Protein AF-A0A7H4N1Q5-F1 (afdb_monomer)

Secondary structure (DSSP, 8-state):
-HHHHHHHHHHHHHHHHHHHHHHHHHHHHHHHHHHHHHSS-HHHHHHHHHHHHHHHTT--HHHHHHHHHHHHHHHHT-HHHHHHHHHHHT-

Sequence (91 aa):
MLGEYILAGFKVAMIILAMLIGFIALISAINALFATIFGLSFQQILGYVFYPLAWLIGIPLSDALNAGSIMATKLVANEFVAMIELAKNSR

Foldseek 3Di:
DVVVVVVVVVVVVVVVVVLLVVLVVVQVVQQVVCCVVPVGGPLQVQLVVQLVVLVVVPHPNVCSSVVSSLVSSCVVRHDVNSVVSVVVVVD

Solvent-accessible surface area (backbone atoms only — not comparable to full-atom values): 4828 Å² total; per-residue (Å²): 114,73,69,57,52,52,53,52,51,51,53,51,52,52,50,52,53,56,48,48,55,52,51,53,53,50,52,50,52,49,22,52,54,30,31,73,75,71,72,41,36,47,54,56,57,39,4,63,70,30,20,66,57,28,40,75,76,68,42,55,79,91,48,9,45,60,49,6,22,38,53,40,39,30,73,78,72,32,64,70,60,23,52,54,51,51,61,58,76,75,109

pLDDT: mean 88.62, std 6.4, range [46.47, 95.94]

Nearest PDB structures (foldseek):
  5l27-assembly1_A  TM=9.567E-01  e=4.854E-04  Neisseria wadsworthii 9715
  5l26-assembly1_C  TM=9.368E-01  e=6.222E-04  Neisseria wadsworthii 9715
  5l26-assembly1_A  TM=9.504E-01  e=7.975E-04  Neisseria wadsworthii 9715
  5u9w-assembly1_B  TM=9.639E-01  e=1.578E-03  Neisseria wadsworthii 9715

InterPro domains:
  IPR008276 Concentrative nucleoside transporter [PTHR10590] (4-89)
  IPR011657 Concentrative nucleoside transporter C-terminal domain [PF07662] (2-89)

Radius of gyration: 16.3 Å; Cα contacts (8 Å, |Δi|>4): 75; chains: 1; bounding box: 48×24×44 Å

Structure (mmCIF, N/CA/C/O backbone):
data_AF-A0A7H4N1Q5-F1
#
_entry.id   AF-A0A7H4N1Q5-F1
#
loop_
_atom_site.group_PDB
_atom_site.id
_atom_site.type_symbol
_atom_site.label_atom_id
_atom_site.label_alt_id
_atom_site.label_comp_id
_atom_site.label_asym_id
_atom_site.label_entity_id
_atom_site.label_seq_id
_atom_site.pdbx_PDB_ins_code
_atom_site.Cartn_x
_atom_site.Cartn_y
_atom_site.Cartn_z
_atom_site.occupancy
_atom_site.B_iso_or_equiv
_atom_site.auth_seq_id
_atom_site.auth_comp_id
_atom_site.auth_asym_id
_atom_site.auth_atom_id
_atom_site.pdbx_PDB_model_num
ATOM 1 N N . MET A 1 1 ? 27.449 -7.554 -25.251 1.00 78.06 1 MET A N 1
ATOM 2 C CA . MET A 1 1 ? 27.704 -7.228 -23.831 1.00 78.06 1 MET A CA 1
ATOM 3 C C . MET A 1 1 ? 26.761 -6.137 -23.318 1.00 78.06 1 MET A C 1
ATOM 5 O O . MET A 1 1 ? 25.746 -6.512 -22.765 1.00 78.06 1 MET A O 1
ATOM 9 N N . LEU A 1 2 ? 26.966 -4.825 -23.533 1.00 89.94 2 LEU A N 1
ATOM 10 C CA . LEU A 1 2 ? 26.072 -3.796 -22.940 1.00 89.94 2 LEU A CA 1
ATOM 11 C C . LEU A 1 2 ? 24.622 -3.820 -23.481 1.00 89.94 2 LEU A C 1
ATOM 13 O O . LEU A 1 2 ? 23.670 -3.729 -22.711 1.00 89.94 2 LEU A O 1
ATOM 17 N N . GLY A 1 3 ? 24.445 -3.988 -24.797 1.00 91.31 3 GLY A N 1
ATOM 18 C CA . GLY A 1 3 ? 23.117 -4.003 -25.431 1.00 91.31 3 GLY A CA 1
ATOM 19 C C . GLY A 1 3 ? 22.218 -5.165 -24.986 1.00 91.31 3 GLY A C 1
ATOM 20 O O . GLY A 1 3 ? 21.007 -4.998 -24.867 1.00 91.31 3 GLY A O 1
ATOM 21 N N . GLU A 1 4 ? 22.800 -6.321 -24.662 1.00 92.88 4 GLU A N 1
ATOM 22 C CA . GLU A 1 4 ? 22.056 -7.485 -24.159 1.00 92.88 4 GLU A CA 1
ATOM 23 C C . GLU A 1 4 ? 21.516 -7.235 -22.747 1.00 92.88 4 GLU A C 1
ATOM 25 O O . GLU A 1 4 ? 20.374 -7.588 -22.462 1.00 92.88 4 GLU A O 1
ATOM 30 N N . TYR A 1 5 ? 22.285 -6.557 -21.885 1.00 93.00 5 TYR A N 1
ATOM 31 C CA . TYR A 1 5 ? 21.815 -6.162 -20.553 1.00 93.00 5 TYR A CA 1
ATOM 32 C C . TYR A 1 5 ? 20.693 -5.120 -20.617 1.00 93.00 5 TYR A C 1
ATOM 34 O O . TYR A 1 5 ? 19.762 -5.185 -19.818 1.00 93.00 5 TYR A O 1
ATOM 42 N N . ILE A 1 6 ? 20.734 -4.199 -21.588 1.00 94.69 6 ILE A N 1
ATOM 43 C CA . ILE A 1 6 ? 19.652 -3.225 -21.811 1.00 94.69 6 ILE A CA 1
ATOM 44 C C . ILE A 1 6 ? 18.358 -3.947 -22.214 1.00 94.69 6 ILE A C 1
ATOM 46 O O . ILE A 1 6 ? 17.303 -3.688 -21.636 1.00 94.69 6 ILE A O 1
ATOM 50 N N . LEU A 1 7 ? 18.432 -4.892 -23.157 1.00 95.44 7 LEU A N 1
ATOM 51 C CA . LEU A 1 7 ? 17.271 -5.680 -23.587 1.00 95.44 7 LEU A CA 1
ATOM 52 C C . LEU A 1 7 ? 16.735 -6.584 -22.467 1.00 95.44 7 LEU A C 1
ATOM 54 O O . LEU A 1 7 ? 15.520 -6.698 -22.293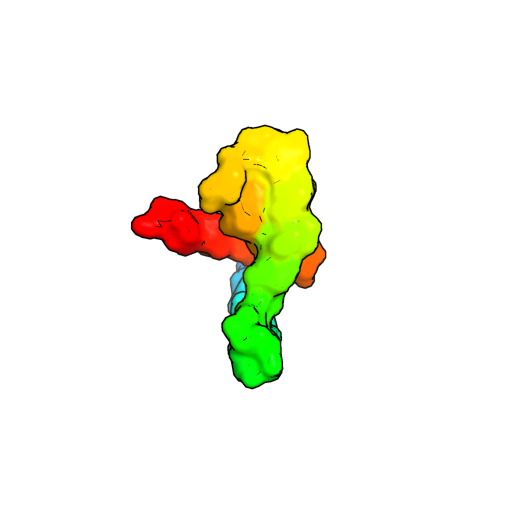 1.00 95.44 7 LEU A O 1
ATOM 58 N N . ALA A 1 8 ? 17.622 -7.191 -21.674 1.00 94.56 8 ALA A N 1
ATOM 59 C CA . ALA A 1 8 ? 17.235 -7.980 -20.510 1.00 94.56 8 ALA A CA 1
ATOM 60 C C . ALA A 1 8 ? 16.523 -7.117 -19.454 1.00 94.56 8 ALA A C 1
ATOM 62 O O . ALA A 1 8 ? 15.449 -7.491 -18.980 1.00 94.56 8 ALA A O 1
ATOM 63 N N . GLY A 1 9 ? 17.067 -5.937 -19.143 1.00 93.94 9 GLY A N 1
ATOM 64 C CA . GLY A 1 9 ? 16.451 -4.976 -18.228 1.00 93.94 9 GLY A CA 1
ATOM 65 C C . GLY A 1 9 ? 15.079 -4.508 -18.712 1.00 93.94 9 GLY A C 1
ATOM 66 O O . GLY A 1 9 ? 14.126 -4.493 -17.935 1.00 93.94 9 GLY A O 1
ATOM 67 N N . PHE A 1 10 ? 14.941 -4.218 -20.009 1.00 95.81 10 PHE A N 1
ATOM 68 C CA . PHE A 1 10 ? 13.657 -3.855 -20.607 1.00 95.81 10 PHE A CA 1
ATOM 69 C C . PHE A 1 10 ? 12.615 -4.972 -20.464 1.00 95.81 10 PHE A C 1
ATOM 71 O O . PHE A 1 10 ? 11.479 -4.716 -20.066 1.00 95.81 10 PHE A O 1
ATOM 78 N N . LYS A 1 11 ? 13.000 -6.229 -20.719 1.00 95.75 11 LYS A N 1
ATOM 79 C CA . LYS A 1 11 ? 12.101 -7.379 -20.547 1.00 95.75 11 LYS A CA 1
ATOM 80 C C . LYS A 1 11 ? 11.615 -7.504 -19.102 1.00 95.75 11 LYS A C 1
ATOM 82 O O . LYS A 1 11 ? 10.423 -7.705 -18.880 1.00 95.75 11 LYS A O 1
ATOM 87 N N . VAL A 1 12 ? 12.514 -7.356 -18.128 1.00 95.25 12 VAL A N 1
ATOM 88 C CA . VAL A 1 12 ? 12.157 -7.380 -16.700 1.00 95.25 12 VAL A CA 1
ATOM 89 C C . VAL A 1 12 ? 11.203 -6.235 -16.360 1.00 95.25 12 VAL A C 1
ATOM 91 O O . VAL A 1 12 ? 10.177 -6.474 -15.728 1.00 95.25 12 VAL A O 1
ATOM 94 N N . ALA A 1 13 ? 11.481 -5.018 -16.834 1.00 94.38 13 ALA A N 1
ATOM 95 C CA . ALA A 1 13 ? 10.619 -3.862 -16.604 1.00 94.38 13 ALA A CA 1
ATOM 96 C C . ALA A 1 13 ? 9.193 -4.087 -17.137 1.00 94.38 13 ALA A C 1
ATOM 98 O O . ALA A 1 13 ? 8.223 -3.829 -16.426 1.00 94.38 13 ALA A O 1
ATOM 99 N N . MET A 1 14 ? 9.058 -4.639 -18.348 1.00 95.94 14 MET A N 1
ATOM 100 C CA . MET A 1 14 ? 7.755 -4.961 -18.941 1.00 95.94 14 MET A CA 1
ATOM 101 C C . MET A 1 14 ? 6.994 -6.030 -18.148 1.00 95.94 14 MET A C 1
ATOM 103 O O . MET A 1 14 ? 5.786 -5.902 -17.951 1.00 95.94 14 MET A O 1
ATOM 107 N N . ILE A 1 15 ? 7.690 -7.062 -17.659 1.00 94.38 15 ILE A N 1
ATOM 108 C CA . ILE A 1 15 ? 7.084 -8.110 -16.824 1.00 94.38 15 ILE A CA 1
ATOM 109 C C . ILE A 1 15 ? 6.572 -7.518 -15.508 1.00 94.38 15 ILE A C 1
ATOM 111 O O . ILE A 1 15 ? 5.432 -7.781 -15.126 1.00 94.38 15 ILE A O 1
ATOM 115 N N . ILE A 1 16 ? 7.381 -6.693 -14.836 1.00 92.75 16 ILE A N 1
ATOM 116 C CA . ILE A 1 16 ? 6.982 -6.035 -13.586 1.00 92.75 16 ILE A CA 1
ATOM 117 C C . ILE A 1 16 ? 5.764 -5.144 -13.831 1.00 92.75 16 ILE A C 1
ATOM 119 O O . ILE A 1 16 ? 4.804 -5.205 -13.069 1.00 92.75 16 ILE A O 1
ATOM 123 N N . LEU A 1 17 ? 5.756 -4.368 -14.916 1.00 91.94 17 LEU A N 1
ATOM 124 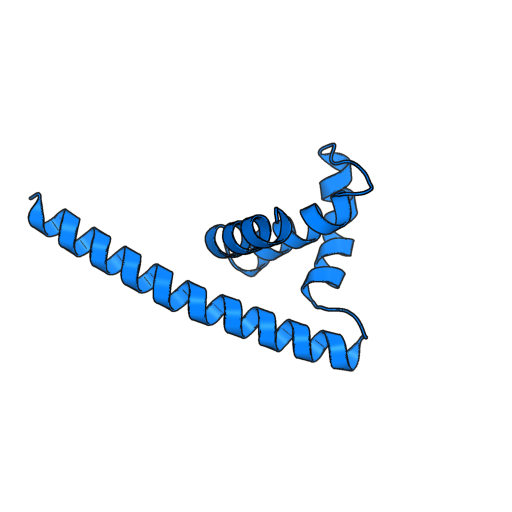C CA . LEU A 1 17 ? 4.645 -3.480 -15.249 1.00 91.94 17 LEU A CA 1
ATOM 125 C C . LEU A 1 17 ? 3.335 -4.255 -15.45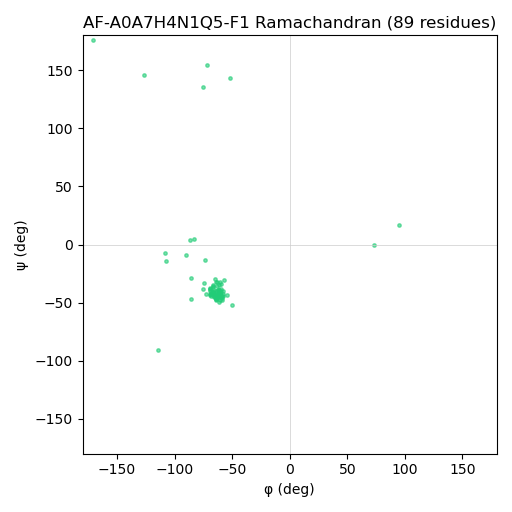5 1.00 91.94 17 LEU A C 1
ATOM 127 O O . LEU A 1 17 ? 2.317 -3.906 -14.857 1.00 91.94 17 LEU A O 1
ATOM 131 N N . ALA A 1 18 ? 3.362 -5.340 -16.234 1.00 93.56 18 ALA A N 1
ATOM 132 C CA . ALA A 1 18 ? 2.190 -6.192 -16.441 1.00 93.56 18 ALA A CA 1
ATOM 133 C C . ALA A 1 18 ? 1.708 -6.841 -15.130 1.00 93.56 18 ALA A C 1
ATOM 135 O O . ALA A 1 18 ? 0.512 -6.839 -14.831 1.00 93.56 18 ALA A O 1
ATOM 136 N N . MET A 1 19 ? 2.642 -7.345 -14.320 1.00 92.00 19 MET A N 1
ATOM 137 C CA . MET A 1 19 ? 2.354 -7.938 -13.016 1.00 92.00 19 MET A CA 1
ATOM 138 C C . MET A 1 19 ? 1.684 -6.931 -12.069 1.00 92.00 19 MET A C 1
ATOM 140 O O . MET A 1 19 ? 0.688 -7.267 -11.432 1.00 92.00 19 MET A O 1
ATOM 144 N N . LEU A 1 20 ? 2.191 -5.696 -11.988 1.00 90.19 20 LEU A N 1
ATOM 145 C CA . LEU A 1 20 ? 1.643 -4.653 -11.117 1.00 90.19 20 LEU A CA 1
ATOM 146 C C . LEU A 1 20 ? 0.196 -4.312 -11.466 1.00 90.19 20 LEU A C 1
ATOM 148 O O . LEU A 1 20 ? -0.641 -4.239 -10.568 1.00 90.19 20 LEU A O 1
ATOM 152 N N . ILE A 1 21 ? -0.111 -4.157 -12.756 1.0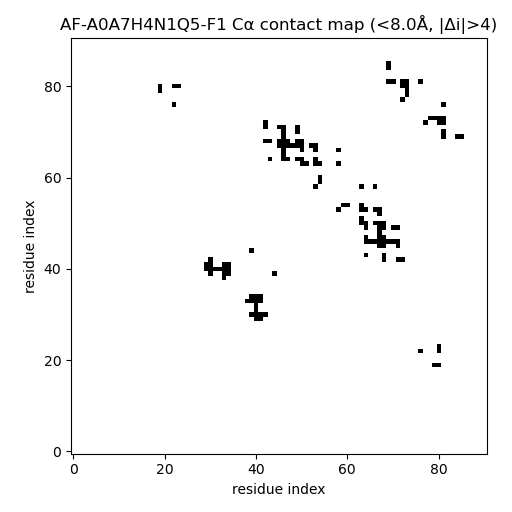0 90.81 21 ILE A N 1
ATOM 153 C CA . ILE A 1 21 ? -1.483 -3.906 -13.214 1.00 90.81 21 ILE A CA 1
ATOM 154 C C . ILE A 1 21 ? -2.403 -5.054 -12.776 1.00 90.81 21 ILE A C 1
ATOM 156 O O . ILE A 1 21 ? -3.469 -4.804 -12.211 1.00 90.81 21 ILE A O 1
ATOM 160 N N . GLY A 1 22 ? -1.972 -6.304 -12.975 1.00 91.31 22 GLY A N 1
ATOM 161 C CA . GLY A 1 22 ? -2.742 -7.489 -12.592 1.00 91.31 22 GLY A CA 1
ATOM 162 C C . GLY A 1 22 ? -3.018 -7.569 -11.088 1.00 91.31 22 GLY A C 1
ATOM 163 O O . GLY A 1 22 ? -4.167 -7.735 -10.682 1.00 91.31 22 GLY A O 1
ATOM 164 N N . PHE A 1 23 ? -1.991 -7.399 -10.251 1.00 88.75 23 PHE A N 1
ATOM 165 C CA . PHE A 1 23 ? -2.156 -7.461 -8.795 1.00 88.75 23 PHE A CA 1
ATOM 166 C C . PHE A 1 23 ? -3.000 -6.311 -8.244 1.00 88.75 23 PHE A C 1
ATOM 168 O O . PHE A 1 23 ? -3.845 -6.552 -7.386 1.00 88.75 23 PHE A O 1
ATOM 175 N N . ILE A 1 24 ? -2.827 -5.082 -8.739 1.00 87.81 24 ILE A N 1
ATOM 176 C CA . ILE A 1 24 ? -3.641 -3.940 -8.297 1.00 87.81 24 ILE A CA 1
ATOM 177 C C . ILE A 1 24 ? -5.116 -4.175 -8.644 1.00 87.81 24 ILE A C 1
ATOM 179 O O . ILE A 1 24 ? -5.984 -3.965 -7.794 1.00 87.81 24 ILE A O 1
ATOM 183 N N . ALA A 1 25 ? -5.406 -4.660 -9.855 1.00 91.12 25 ALA A N 1
ATOM 184 C CA . ALA A 1 25 ? -6.767 -4.998 -10.261 1.00 91.12 25 ALA A CA 1
ATOM 185 C C . ALA A 1 25 ? -7.362 -6.119 -9.394 1.00 91.12 25 ALA A C 1
ATOM 187 O O . ALA A 1 25 ? -8.498 -6.006 -8.935 1.00 91.12 25 ALA A O 1
ATOM 188 N N . LEU A 1 26 ? -6.585 -7.170 -9.115 1.00 90.62 26 LEU A N 1
ATOM 189 C CA . LEU A 1 26 ? -7.022 -8.289 -8.284 1.00 90.62 26 LEU A CA 1
ATOM 190 C C . LEU A 1 26 ? -7.314 -7.856 -6.841 1.00 90.62 26 LEU A C 1
ATOM 192 O O . LEU A 1 26 ? -8.377 -8.173 -6.314 1.00 90.62 26 LEU A O 1
ATOM 196 N N . ILE A 1 27 ? -6.412 -7.096 -6.213 1.00 88.12 27 ILE A N 1
ATOM 197 C CA . ILE A 1 27 ? -6.611 -6.575 -4.853 1.00 88.12 27 ILE A CA 1
ATOM 198 C C . ILE A 1 27 ? -7.836 -5.663 -4.813 1.00 88.12 27 ILE A C 1
ATOM 200 O O . ILE A 1 27 ? -8.641 -5.765 -3.892 1.00 88.12 27 ILE A O 1
ATOM 204 N N . SER A 1 28 ? -8.018 -4.805 -5.819 1.00 89.31 28 SER A N 1
ATOM 205 C CA . SER A 1 28 ? -9.194 -3.939 -5.914 1.00 89.31 28 SER A CA 1
ATOM 206 C C . SER A 1 28 ? -10.494 -4.744 -6.025 1.00 89.31 28 SER A C 1
ATOM 208 O O . SER A 1 28 ? -11.451 -4.442 -5.313 1.00 89.31 28 SER A O 1
ATOM 210 N N . ALA A 1 29 ? -10.515 -5.809 -6.832 1.00 92.38 29 ALA A N 1
ATOM 211 C CA . ALA A 1 29 ? -11.671 -6.693 -6.958 1.00 92.38 29 ALA A CA 1
ATOM 212 C C . ALA A 1 29 ? -11.980 -7.437 -5.648 1.00 92.38 29 ALA A C 1
ATOM 214 O O . ALA A 1 29 ? -13.132 -7.476 -5.216 1.00 92.38 29 ALA A O 1
ATOM 215 N N . ILE A 1 30 ? -10.956 -7.978 -4.980 1.00 91.06 30 ILE A N 1
ATOM 216 C CA . ILE A 1 30 ? -11.106 -8.650 -3.682 1.00 91.06 30 ILE A CA 1
ATOM 217 C C . ILE A 1 30 ? -11.593 -7.652 -2.626 1.00 91.06 30 ILE A C 1
ATOM 219 O O . ILE A 1 30 ? -12.526 -7.948 -1.890 1.00 91.06 30 ILE A O 1
ATOM 223 N N . ASN A 1 31 ? -11.025 -6.449 -2.571 1.00 90.25 31 ASN A N 1
ATOM 224 C CA . ASN A 1 31 ? -11.480 -5.404 -1.659 1.00 90.25 31 ASN A CA 1
ATOM 225 C C . ASN A 1 31 ? -12.946 -5.043 -1.880 1.00 90.25 31 ASN A C 1
ATOM 227 O O . ASN A 1 31 ? -13.674 -4.914 -0.902 1.00 90.25 31 ASN A O 1
ATOM 231 N N . ALA A 1 32 ? -13.376 -4.891 -3.135 1.00 91.25 32 ALA A N 1
ATOM 232 C CA . ALA A 1 32 ? -14.766 -4.597 -3.458 1.00 91.25 32 ALA A CA 1
ATOM 233 C C . ALA A 1 32 ? -15.698 -5.729 -3.003 1.00 91.25 32 ALA A C 1
ATOM 235 O O . ALA A 1 32 ? -16.735 -5.461 -2.404 1.00 91.25 32 ALA A O 1
ATOM 236 N N . LEU A 1 33 ? -15.304 -6.988 -3.220 1.00 93.56 33 LEU A N 1
ATOM 237 C CA . LEU A 1 33 ? -16.061 -8.158 -2.772 1.00 93.56 33 LEU A CA 1
ATOM 238 C C . LEU A 1 33 ? -16.146 -8.250 -1.241 1.00 93.56 33 LEU A C 1
ATOM 240 O O . LEU A 1 33 ? -17.200 -8.530 -0.682 1.00 93.56 33 LEU A O 1
ATOM 244 N N . PHE A 1 34 ? -15.040 -8.013 -0.540 1.00 91.12 34 PHE A N 1
ATOM 245 C CA . PHE A 1 34 ? -15.031 -8.044 0.920 1.00 91.12 34 PHE A CA 1
ATOM 246 C C . PHE A 1 34 ? -15.819 -6.875 1.512 1.00 91.12 34 PHE A C 1
ATOM 248 O O . PHE A 1 34 ? -16.566 -7.072 2.467 1.00 91.12 34 PHE A O 1
ATOM 255 N N . ALA A 1 35 ? -15.736 -5.691 0.904 1.00 91.50 35 ALA A N 1
ATOM 256 C CA . ALA A 1 35 ? -16.496 -4.529 1.340 1.00 91.50 35 ALA A CA 1
ATOM 257 C C . ALA A 1 35 ? -18.010 -4.745 1.202 1.00 91.50 35 ALA A C 1
ATOM 259 O O . ALA A 1 35 ? -18.759 -4.306 2.070 1.00 91.50 35 ALA A O 1
ATOM 260 N N . THR A 1 36 ? -18.476 -5.453 0.167 1.00 91.44 36 THR A N 1
ATOM 261 C CA . THR A 1 36 ? -19.909 -5.752 0.010 1.00 91.44 36 THR A CA 1
ATOM 262 C C . THR A 1 36 ? -20.411 -6.826 0.972 1.00 91.44 36 THR A C 1
ATOM 264 O O . THR A 1 36 ? -21.559 -6.749 1.400 1.00 91.44 36 THR A O 1
ATOM 267 N N . ILE A 1 37 ? -19.579 -7.809 1.333 1.00 92.69 37 ILE A N 1
ATOM 268 C CA . ILE A 1 37 ? -19.976 -8.919 2.216 1.00 92.69 37 ILE A CA 1
ATOM 269 C C . ILE A 1 37 ? -19.818 -8.556 3.700 1.00 92.69 37 ILE A C 1
ATOM 271 O O . ILE A 1 37 ? -20.710 -8.819 4.502 1.00 92.69 37 ILE A O 1
ATOM 275 N N . PHE A 1 38 ? -18.678 -7.972 4.073 1.00 88.56 38 PHE A N 1
ATOM 276 C CA . PHE A 1 38 ? -18.273 -7.742 5.465 1.00 88.56 38 PHE A CA 1
ATOM 277 C C . PHE A 1 38 ? -18.322 -6.267 5.882 1.00 88.56 38 PHE A C 1
ATOM 279 O O . PHE A 1 38 ? -18.098 -5.961 7.051 1.00 88.56 38 PHE A O 1
ATOM 286 N N . GLY A 1 39 ? -18.559 -5.338 4.949 1.00 89.44 39 GLY A N 1
ATOM 287 C CA . GLY A 1 39 ? -18.487 -3.895 5.211 1.00 89.44 39 GLY A CA 1
ATOM 288 C C . GLY A 1 39 ? -17.061 -3.353 5.379 1.00 89.44 39 GLY A C 1
ATOM 289 O O . GLY A 1 39 ? -16.887 -2.155 5.586 1.00 89.44 39 GLY A O 1
ATOM 290 N N . LEU A 1 40 ? -16.042 -4.214 5.279 1.00 87.94 40 LEU A N 1
ATOM 291 C CA . LEU A 1 40 ? -14.624 -3.880 5.420 1.00 87.94 40 LEU A CA 1
ATOM 292 C C . LEU A 1 40 ? -13.845 -4.372 4.205 1.00 87.94 40 LEU A C 1
ATOM 294 O O . LEU A 1 40 ? -14.146 -5.430 3.653 1.00 87.94 40 LEU A O 1
ATOM 298 N N . SER A 1 41 ? -12.816 -3.630 3.801 1.00 88.12 41 SER A N 1
ATOM 299 C CA . SER A 1 41 ? -11.935 -4.082 2.727 1.00 88.12 41 SER A CA 1
ATOM 300 C C . SER A 1 41 ? -11.045 -5.235 3.198 1.00 88.12 41 SER A C 1
ATOM 302 O O . SER A 1 41 ? -10.719 -5.372 4.381 1.00 88.12 41 SER A O 1
ATOM 304 N N . PHE A 1 42 ? -10.600 -6.063 2.257 1.00 86.75 42 PHE A N 1
ATOM 305 C CA . PHE A 1 42 ? -9.661 -7.144 2.544 1.00 86.75 42 PHE A CA 1
ATOM 306 C C . PHE A 1 42 ? -8.357 -6.612 3.161 1.00 86.75 42 PHE A C 1
ATOM 308 O O . PHE A 1 42 ? -7.854 -7.169 4.135 1.00 86.75 42 PHE A O 1
ATOM 315 N N . GLN A 1 43 ? -7.866 -5.474 2.666 1.00 86.44 43 GLN A N 1
ATOM 316 C CA . GLN A 1 43 ? -6.708 -4.775 3.230 1.00 86.44 43 GLN A CA 1
ATOM 317 C C . GLN A 1 43 ?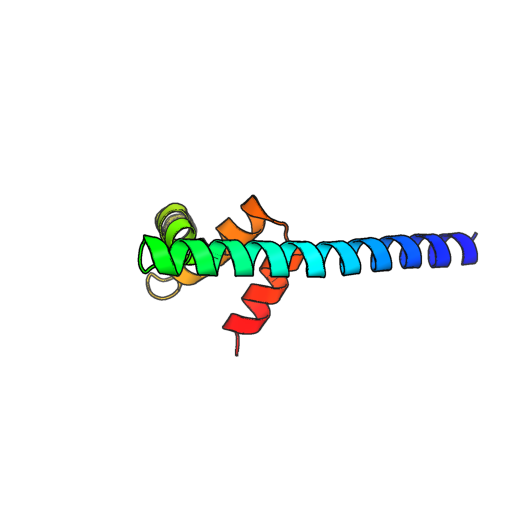 -6.916 -4.345 4.690 1.00 86.44 43 GLN A C 1
ATOM 319 O O . GLN A 1 43 ? -5.986 -4.444 5.483 1.00 86.44 43 GLN A O 1
ATOM 324 N N . GLN A 1 44 ? -8.116 -3.900 5.078 1.00 86.12 44 GLN A N 1
ATOM 325 C CA . GLN A 1 44 ? -8.410 -3.526 6.468 1.00 86.12 44 GLN A CA 1
ATOM 326 C C . GLN A 1 44 ? -8.403 -4.740 7.395 1.00 86.12 44 GLN A C 1
ATOM 328 O O . GLN A 1 44 ? -7.802 -4.687 8.465 1.00 86.12 44 GLN A O 1
ATOM 333 N N . ILE A 1 45 ? -9.023 -5.845 6.973 1.00 88.50 45 ILE A N 1
ATOM 334 C CA . ILE A 1 45 ? -9.041 -7.100 7.741 1.00 88.50 45 ILE A CA 1
ATOM 335 C C . ILE A 1 45 ? -7.615 -7.586 7.976 1.00 88.50 45 ILE A C 1
ATOM 337 O O . ILE A 1 45 ? -7.223 -7.883 9.104 1.00 88.50 45 ILE A O 1
ATOM 341 N N . LEU A 1 46 ? -6.814 -7.602 6.915 1.00 87.50 46 LEU A N 1
ATOM 342 C CA . LEU A 1 46 ? -5.402 -7.912 7.017 1.00 87.50 46 LEU A CA 1
ATOM 343 C C . LEU A 1 46 ? -4.647 -6.901 7.893 1.00 87.50 46 LEU A C 1
ATOM 345 O O . LEU A 1 46 ? -3.811 -7.295 8.700 1.00 87.50 46 LEU A O 1
ATOM 349 N N . GLY A 1 47 ? -4.978 -5.615 7.804 1.00 88.44 47 GLY A N 1
ATOM 350 C CA . GLY A 1 47 ? -4.442 -4.577 8.676 1.00 88.44 47 GLY A CA 1
ATOM 351 C C . GLY A 1 47 ? -4.642 -4.898 10.154 1.00 88.44 47 GLY A C 1
ATOM 352 O O . GLY A 1 47 ? -3.691 -4.784 10.917 1.00 88.44 47 GLY A O 1
ATOM 353 N N . TYR A 1 48 ? -5.817 -5.389 10.556 1.00 89.44 48 TYR A N 1
ATOM 354 C CA . TYR A 1 48 ? -6.067 -5.821 11.936 1.00 89.44 48 TYR A CA 1
ATOM 355 C C . TYR A 1 48 ? -5.249 -7.052 12.345 1.00 89.44 48 TYR A C 1
ATOM 357 O O . TYR A 1 48 ? -4.806 -7.132 13.489 1.00 89.44 48 TYR A O 1
ATOM 365 N N . VAL A 1 49 ? -5.002 -7.988 11.424 1.00 89.81 49 VAL A N 1
ATOM 366 C CA . VAL A 1 49 ? -4.152 -9.166 11.684 1.00 89.81 49 VAL A CA 1
ATOM 367 C C . VAL A 1 49 ? -2.694 -8.756 11.910 1.00 89.81 49 VAL A C 1
ATOM 369 O O . VAL A 1 49 ? -2.036 -9.273 12.810 1.00 89.81 49 VAL A O 1
ATOM 372 N N . PHE A 1 50 ? -2.191 -7.805 11.121 1.00 89.69 50 PHE A N 1
ATOM 373 C CA . PHE A 1 50 ? -0.806 -7.329 11.203 1.00 89.69 50 PHE A CA 1
ATOM 374 C C . PHE A 1 50 ? -0.610 -6.148 12.167 1.00 89.69 50 PHE A C 1
ATOM 376 O O . PHE A 1 50 ? 0.526 -5.814 12.492 1.00 89.69 50 PHE A O 1
ATOM 383 N N .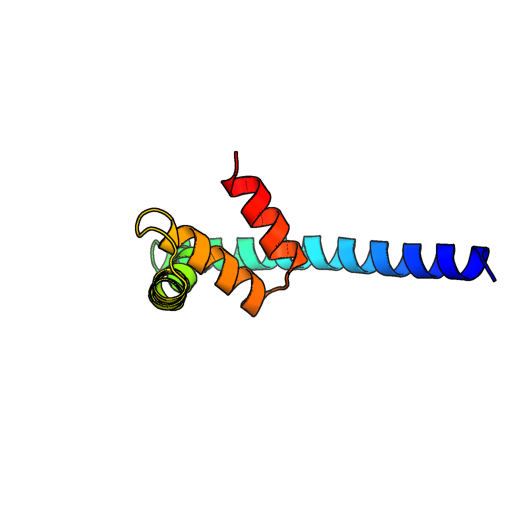 TYR A 1 51 ? -1.686 -5.551 12.680 1.00 89.56 51 TYR A N 1
ATOM 384 C CA . TYR A 1 51 ? -1.671 -4.489 13.689 1.00 89.56 51 TYR A CA 1
ATOM 385 C C . TYR A 1 51 ? -0.808 -4.814 14.924 1.00 89.56 51 TYR A C 1
ATOM 387 O O . TYR A 1 51 ? 0.067 -4.010 15.252 1.00 89.56 51 TYR A O 1
ATOM 395 N N . PRO A 1 52 ? -0.972 -5.972 15.603 1.00 88.31 52 PRO A N 1
ATOM 396 C CA . PRO A 1 52 ? -0.135 -6.304 16.757 1.00 88.31 52 PRO A CA 1
ATOM 397 C C . PRO A 1 52 ? 1.345 -6.442 16.384 1.00 88.31 52 PRO A C 1
ATOM 399 O O . PRO A 1 52 ? 2.207 -6.077 17.179 1.00 88.31 52 PRO A O 1
ATOM 402 N N . LEU A 1 53 ? 1.654 -6.905 15.166 1.00 88.69 53 LEU A N 1
ATOM 403 C CA . LEU A 1 53 ? 3.030 -6.975 14.676 1.00 88.69 53 LEU A CA 1
ATOM 404 C C . LEU A 1 53 ? 3.606 -5.574 14.423 1.00 88.69 53 LEU A C 1
ATOM 406 O O . LEU A 1 53 ? 4.736 -5.304 14.819 1.00 88.69 53 LEU A O 1
ATOM 410 N N . ALA A 1 54 ? 2.823 -4.675 13.819 1.00 88.75 54 ALA A N 1
ATOM 411 C CA . ALA A 1 54 ? 3.206 -3.283 13.585 1.00 88.75 54 ALA A CA 1
ATOM 412 C C . ALA A 1 54 ? 3.460 -2.526 14.900 1.00 88.75 54 ALA A C 1
ATOM 414 O O . ALA A 1 54 ? 4.417 -1.761 15.011 1.00 88.75 54 ALA A O 1
ATOM 415 N N . TRP A 1 55 ? 2.646 -2.783 15.921 1.00 90.38 55 TRP A N 1
ATOM 416 C CA . TRP A 1 55 ? 2.848 -2.210 17.247 1.00 90.38 55 TRP A CA 1
ATOM 417 C C . TRP A 1 55 ? 4.100 -2.770 17.942 1.00 90.38 55 TRP A C 1
ATOM 419 O O . TRP A 1 55 ? 4.884 -2.002 18.497 1.00 90.38 55 TRP A O 1
ATOM 429 N N . LEU A 1 56 ? 4.346 -4.084 17.849 1.00 91.06 56 LEU A N 1
ATOM 430 C CA . LEU A 1 56 ? 5.529 -4.734 18.436 1.00 91.06 56 LEU A CA 1
ATOM 431 C C . LEU A 1 56 ? 6.857 -4.199 17.887 1.00 91.06 56 LEU A C 1
ATOM 433 O O . LEU A 1 56 ? 7.842 -4.151 18.619 1.00 91.06 56 LEU A O 1
ATOM 437 N N . ILE A 1 57 ? 6.894 -3.785 16.620 1.00 90.50 57 ILE A N 1
ATOM 438 C CA . ILE A 1 57 ? 8.089 -3.180 16.014 1.00 90.50 57 ILE A CA 1
ATOM 439 C C . ILE A 1 57 ? 8.225 -1.672 16.302 1.00 90.50 57 ILE A C 1
ATOM 441 O O . ILE A 1 57 ? 9.140 -1.035 15.784 1.00 90.50 57 ILE A O 1
ATOM 445 N N . GLY A 1 58 ? 7.339 -1.098 17.126 1.00 88.69 58 GLY A N 1
ATOM 446 C CA . GLY A 1 58 ? 7.444 0.272 17.635 1.00 88.69 58 GLY A CA 1
ATOM 447 C C . GLY A 1 58 ? 6.679 1.343 16.851 1.00 88.69 58 GLY A C 1
ATOM 448 O O . GLY A 1 58 ? 6.965 2.526 17.030 1.00 88.69 58 GLY A O 1
ATOM 449 N N . ILE A 1 59 ? 5.721 0.977 15.990 1.00 90.06 59 ILE A N 1
ATOM 450 C CA . ILE A 1 59 ? 4.905 1.964 15.262 1.00 90.06 59 ILE A CA 1
ATOM 451 C C . ILE A 1 59 ? 3.851 2.578 16.207 1.00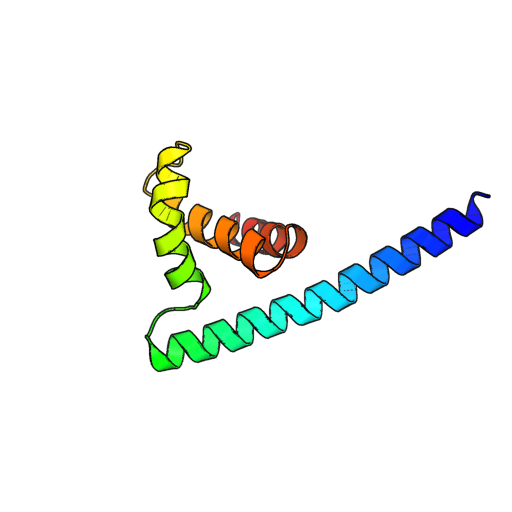 90.06 59 ILE A C 1
ATOM 453 O O . ILE A 1 59 ? 3.197 1.835 16.948 1.00 90.06 59 ILE A O 1
ATOM 457 N N . PRO A 1 60 ? 3.643 3.914 16.186 1.00 90.94 60 PRO A N 1
ATOM 458 C CA . PRO A 1 60 ? 2.583 4.571 16.952 1.00 90.94 60 PRO A CA 1
ATOM 459 C C . PRO A 1 60 ? 1.205 3.941 16.708 1.00 90.94 60 PRO A C 1
ATOM 461 O O . PRO A 1 60 ? 0.880 3.578 15.578 1.00 90.94 60 PRO A O 1
ATOM 464 N N . LEU A 1 61 ? 0.356 3.852 17.743 1.00 85.44 61 LEU A N 1
ATOM 465 C CA . LEU A 1 61 ? -0.974 3.225 17.623 1.00 85.44 61 LEU A CA 1
ATOM 466 C C . LEU A 1 61 ? -1.849 3.865 16.531 1.00 85.44 61 LEU A C 1
ATOM 468 O O . LEU A 1 61 ? -2.660 3.162 15.931 1.00 85.44 61 LEU A O 1
ATOM 472 N N . SER A 1 62 ? -1.672 5.165 16.277 1.00 86.12 62 SER A N 1
ATOM 473 C CA . SER A 1 62 ? -2.353 5.913 15.213 1.00 86.12 62 SER A CA 1
ATOM 474 C C . SER A 1 62 ? -2.034 5.386 13.815 1.00 86.12 62 SER A C 1
ATOM 476 O O . SER A 1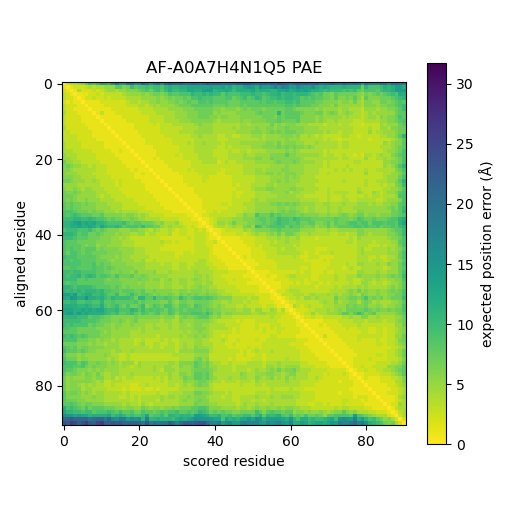 62 ? -2.911 5.366 12.956 1.00 86.12 62 SER A O 1
ATOM 478 N N . ASP A 1 63 ? -0.805 4.912 13.605 1.00 86.06 63 ASP A N 1
ATOM 479 C CA . ASP A 1 63 ? -0.291 4.511 12.293 1.00 86.06 63 ASP A CA 1
ATOM 480 C C . ASP A 1 63 ? -0.163 2.992 12.151 1.00 86.06 63 ASP A C 1
ATOM 482 O O . ASP A 1 63 ? -0.028 2.477 11.041 1.00 86.06 63 ASP A O 1
ATOM 486 N N . ALA A 1 64 ? -0.244 2.251 13.259 1.00 87.94 64 ALA A N 1
ATOM 487 C CA . ALA A 1 64 ? -0.053 0.806 13.290 1.00 87.94 64 ALA A CA 1
ATOM 488 C C . ALA A 1 64 ? -1.054 0.046 12.401 1.00 87.94 64 ALA A C 1
ATOM 490 O O . ALA A 1 64 ? -0.679 -0.951 11.786 1.00 87.94 64 ALA A O 1
ATOM 491 N N . LEU A 1 65 ? -2.299 0.524 12.260 1.00 87.56 65 LEU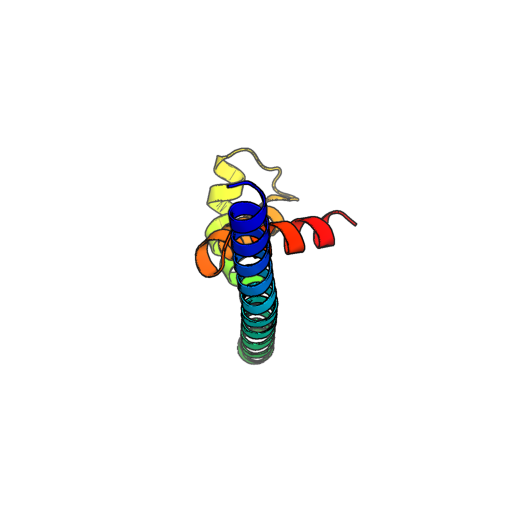 A N 1
ATOM 492 C CA . LEU A 1 65 ? -3.284 -0.107 11.368 1.00 87.56 65 LEU A CA 1
ATOM 493 C C . LEU A 1 65 ? -2.917 0.084 9.890 1.00 87.56 65 LEU A C 1
ATOM 495 O O . LEU A 1 65 ? -2.964 -0.866 9.107 1.00 87.56 65 LEU A O 1
ATOM 499 N N . ASN A 1 66 ? -2.494 1.295 9.521 1.00 86.75 66 ASN A N 1
ATOM 500 C CA . ASN A 1 66 ? -2.047 1.605 8.164 1.00 86.75 66 ASN A CA 1
ATOM 501 C C . ASN A 1 66 ? -0.770 0.833 7.819 1.00 86.75 66 ASN A C 1
ATOM 503 O O . ASN A 1 66 ? -0.682 0.207 6.763 1.00 86.75 66 ASN A O 1
ATOM 507 N N . ALA A 1 67 ? 0.195 0.809 8.738 1.00 88.50 67 ALA A N 1
ATOM 508 C CA . ALA A 1 67 ? 1.421 0.044 8.580 1.00 88.50 67 ALA A CA 1
ATOM 509 C C . ALA A 1 67 ? 1.154 -1.465 8.474 1.00 88.50 67 ALA A C 1
ATOM 511 O O . ALA A 1 67 ? 1.729 -2.125 7.610 1.00 88.50 67 ALA A O 1
ATOM 512 N N . GLY A 1 68 ? 0.241 -2.002 9.289 1.00 89.25 68 GLY A N 1
ATOM 513 C CA . GLY A 1 68 ? -0.184 -3.399 9.219 1.00 89.25 68 GLY A CA 1
ATOM 514 C C . GLY A 1 68 ? -0.806 -3.754 7.866 1.00 89.25 68 GLY A C 1
ATOM 515 O O . GLY A 1 68 ? -0.455 -4.772 7.275 1.00 89.25 68 GLY A O 1
ATOM 516 N N . SER A 1 69 ? -1.660 -2.884 7.319 1.00 89.06 69 SER A N 1
ATOM 517 C CA . SER A 1 69 ? -2.268 -3.073 5.992 1.00 89.06 69 SER A CA 1
ATOM 518 C C . SER A 1 69 ? -1.218 -3.120 4.869 1.00 89.06 69 SER A C 1
ATOM 520 O O . SER A 1 69 ? -1.266 -3.980 3.982 1.00 89.06 69 SER A O 1
ATOM 522 N N . ILE A 1 70 ? -0.202 -2.254 4.938 1.00 89.94 70 ILE A N 1
ATOM 523 C CA . ILE A 1 70 ? 0.909 -2.229 3.974 1.00 89.94 70 ILE A CA 1
ATOM 524 C C . ILE A 1 70 ? 1.781 -3.484 4.108 1.00 89.94 70 ILE A C 1
ATOM 526 O O . ILE A 1 70 ? 2.135 -4.099 3.099 1.00 89.94 70 ILE A O 1
ATOM 530 N N . MET A 1 71 ? 2.088 -3.914 5.336 1.00 89.25 71 MET A N 1
ATOM 531 C CA . MET A 1 71 ? 2.825 -5.161 5.582 1.00 89.25 71 MET A CA 1
ATOM 532 C C . MET A 1 71 ? 2.083 -6.376 5.037 1.00 89.25 71 MET A C 1
ATOM 534 O O . MET A 1 71 ? 2.686 -7.247 4.412 1.00 89.25 71 MET A O 1
ATOM 538 N N . ALA A 1 72 ? 0.769 -6.419 5.220 1.00 87.31 72 ALA A N 1
ATOM 539 C CA . ALA A 1 72 ? -0.027 -7.507 4.697 1.00 87.31 72 ALA A CA 1
ATOM 540 C C . ALA A 1 72 ? -0.109 -7.485 3.167 1.00 87.31 72 ALA A C 1
ATOM 542 O O . ALA A 1 72 ? -0.017 -8.530 2.528 1.00 87.31 72 ALA A O 1
ATOM 543 N N . THR A 1 73 ? -0.199 -6.295 2.564 1.00 87.38 73 THR A N 1
ATOM 544 C CA . THR A 1 73 ? -0.131 -6.124 1.104 1.00 87.38 73 THR A CA 1
ATOM 545 C C . THR A 1 73 ? 1.196 -6.647 0.552 1.00 87.38 73 THR A C 1
ATOM 547 O O . THR A 1 73 ? 1.210 -7.328 -0.473 1.00 87.38 73 THR A O 1
ATOM 550 N N . LYS A 1 74 ? 2.309 -6.405 1.256 1.00 89.56 74 LYS A N 1
ATOM 551 C CA . LYS A 1 74 ? 3.619 -6.965 0.900 1.00 89.56 74 LYS A CA 1
ATOM 552 C C . LYS A 1 74 ? 3.623 -8.498 0.939 1.00 89.56 74 LYS A C 1
ATOM 554 O O . LYS A 1 74 ? 4.227 -9.108 0.066 1.00 89.56 74 LYS A O 1
ATOM 559 N N . LEU A 1 75 ? 2.953 -9.105 1.921 1.00 86.62 75 LEU A N 1
ATOM 560 C CA . LEU A 1 75 ? 2.914 -10.561 2.093 1.00 86.62 75 LEU A CA 1
ATOM 561 C C . LEU A 1 75 ? 2.002 -11.268 1.080 1.00 86.62 75 LEU A C 1
ATOM 563 O O . LEU A 1 75 ? 2.336 -12.352 0.615 1.00 86.62 75 LEU A O 1
ATOM 567 N N . VAL A 1 76 ? 0.856 -10.673 0.743 1.00 83.69 76 VAL A N 1
ATOM 568 C CA . VAL A 1 76 ? -0.131 -11.283 -0.167 1.00 83.69 76 VAL A CA 1
ATOM 569 C C . VAL A 1 76 ? 0.172 -10.992 -1.641 1.00 83.69 76 VAL A C 1
ATOM 571 O O . VAL A 1 76 ? -0.180 -11.795 -2.503 1.00 83.69 76 VAL A O 1
ATOM 574 N N . ALA A 1 77 ? 0.820 -9.863 -1.941 1.00 84.88 77 ALA A N 1
ATOM 575 C CA . ALA A 1 77 ? 1.203 -9.487 -3.300 1.00 84.88 77 ALA A CA 1
ATOM 576 C C . ALA A 1 77 ? 2.726 -9.456 -3.482 1.00 84.88 77 ALA A C 1
ATOM 578 O O . ALA A 1 77 ? 3.303 -10.460 -3.888 1.00 84.88 77 ALA A O 1
ATOM 579 N N . ASN A 1 78 ? 3.369 -8.305 -3.255 1.00 87.31 78 ASN A N 1
ATOM 580 C CA . ASN A 1 78 ? 4.826 -8.132 -3.292 1.00 87.31 78 ASN A CA 1
ATOM 581 C C . ASN A 1 78 ? 5.242 -6.742 -2.772 1.00 87.31 78 ASN A C 1
ATOM 583 O O . ASN A 1 78 ? 4.404 -5.870 -2.513 1.00 87.31 78 ASN A O 1
ATOM 587 N N . GLU A 1 79 ? 6.554 -6.508 -2.682 1.00 90.44 79 GLU A N 1
ATOM 588 C CA . GLU A 1 79 ? 7.142 -5.232 -2.267 1.00 90.44 79 GLU A CA 1
ATOM 589 C C . GLU A 1 79 ? 6.767 -4.057 -3.175 1.00 90.44 79 GLU A C 1
ATOM 591 O O . GLU A 1 79 ? 6.506 -2.966 -2.676 1.00 90.44 79 GLU A O 1
ATOM 596 N N . PHE A 1 80 ? 6.732 -4.243 -4.495 1.00 88.25 80 PHE A N 1
ATOM 597 C CA . PHE A 1 80 ? 6.462 -3.145 -5.427 1.00 88.25 80 PHE A CA 1
ATOM 598 C C . PHE A 1 80 ? 5.029 -2.615 -5.293 1.00 88.25 80 PHE A C 1
ATOM 600 O O . PHE A 1 80 ? 4.822 -1.403 -5.295 1.00 88.25 80 PHE A O 1
ATOM 607 N N . VAL A 1 81 ? 4.046 -3.502 -5.120 1.00 86.38 81 VAL A N 1
ATOM 608 C CA . VAL A 1 81 ? 2.646 -3.124 -4.880 1.00 86.38 81 VAL A CA 1
ATOM 609 C C . VAL A 1 81 ? 2.510 -2.423 -3.528 1.00 86.38 81 VAL A C 1
ATOM 611 O O . VAL A 1 81 ? 1.873 -1.374 -3.447 1.00 86.38 81 VAL A O 1
ATOM 614 N N . ALA A 1 82 ? 3.155 -2.947 -2.480 1.00 89.06 82 ALA A N 1
ATOM 615 C CA . ALA A 1 82 ? 3.131 -2.331 -1.155 1.00 89.06 82 ALA A CA 1
ATOM 616 C C . ALA A 1 82 ? 3.746 -0.919 -1.151 1.00 89.06 82 ALA A C 1
ATOM 618 O O . ALA A 1 82 ? 3.207 -0.014 -0.518 1.00 89.06 82 ALA A O 1
ATOM 619 N N . MET A 1 83 ? 4.834 -0.705 -1.898 1.00 89.75 83 MET A N 1
ATOM 620 C CA . MET A 1 83 ? 5.470 0.611 -2.031 1.00 89.75 83 MET A CA 1
ATOM 621 C C . MET A 1 83 ? 4.582 1.628 -2.760 1.00 89.75 83 MET A C 1
ATOM 623 O O . MET A 1 83 ? 4.569 2.799 -2.385 1.00 89.75 83 MET A O 1
ATOM 627 N N . ILE A 1 84 ? 3.814 1.200 -3.769 1.00 86.75 84 ILE A N 1
ATOM 628 C CA . ILE A 1 84 ? 2.832 2.065 -4.444 1.00 86.75 84 ILE A CA 1
ATOM 629 C C . ILE A 1 84 ? 1.734 2.496 -3.468 1.00 86.75 84 ILE A C 1
ATOM 631 O O . ILE A 1 84 ? 1.337 3.661 -3.463 1.00 86.75 84 ILE A O 1
ATOM 635 N N . GLU A 1 85 ? 1.255 1.577 -2.633 1.00 84.12 85 GLU A N 1
ATOM 636 C CA . GLU A 1 85 ? 0.211 1.883 -1.657 1.00 84.12 85 GLU A CA 1
ATOM 637 C C . GLU A 1 85 ? 0.721 2.799 -0.535 1.00 84.12 85 GLU A C 1
ATOM 639 O O . GLU A 1 85 ? 0.053 3.766 -0.170 1.00 84.12 85 GLU A O 1
ATOM 644 N N . LEU A 1 86 ? 1.953 2.578 -0.063 1.00 87.69 86 LEU A N 1
ATOM 645 C CA . LEU A 1 86 ? 2.629 3.485 0.865 1.00 87.69 86 LEU A CA 1
ATOM 646 C C . LEU A 1 86 ? 2.752 4.901 0.277 1.00 87.69 86 LEU A C 1
ATOM 648 O O . LEU A 1 86 ? 2.493 5.882 0.969 1.00 87.69 86 LEU A O 1
ATOM 652 N N . ALA A 1 87 ? 3.102 5.017 -1.007 1.00 86.06 87 ALA A N 1
ATOM 653 C CA . ALA A 1 87 ? 3.214 6.307 -1.682 1.00 86.06 87 ALA A CA 1
ATOM 654 C C . ALA A 1 87 ? 1.869 7.048 -1.806 1.00 86.06 87 ALA A C 1
ATOM 656 O O . ALA A 1 87 ? 1.862 8.279 -1.813 1.00 86.06 87 ALA A O 1
ATOM 657 N N . LYS A 1 88 ? 0.739 6.330 -1.890 1.00 80.44 88 LYS A N 1
ATOM 658 C CA . LYS A 1 88 ? -0.602 6.940 -1.869 1.00 80.44 88 LYS A CA 1
ATOM 659 C C . LYS A 1 88 ? -0.989 7.445 -0.481 1.00 80.44 88 LYS A C 1
ATOM 661 O O . LYS A 1 88 ? -1.518 8.542 -0.394 1.00 80.44 88 LYS A O 1
ATOM 666 N N . ASN A 1 89 ? -0.710 6.670 0.569 1.00 71.69 89 ASN A N 1
ATOM 667 C CA . ASN A 1 89 ? -1.056 7.024 1.954 1.00 71.69 89 ASN A CA 1
ATOM 668 C C . ASN A 1 89 ? -0.171 8.135 2.553 1.00 71.69 89 ASN A C 1
ATOM 670 O O . ASN A 1 89 ? -0.496 8.665 3.608 1.00 71.69 89 ASN A O 1
ATOM 674 N N . SER A 1 90 ? 0.952 8.467 1.907 1.00 62.41 90 SER A N 1
ATOM 675 C CA . SER A 1 90 ? 1.870 9.549 2.305 1.00 62.41 90 SER A CA 1
ATOM 676 C C . SER A 1 90 ? 1.482 10.931 1.730 1.00 62.41 90 SER A C 1
ATOM 678 O O . SER A 1 90 ? 2.223 11.901 1.887 1.00 62.41 90 SER A O 1
ATOM 680 N N . ARG A 1 91 ? 0.350 11.031 1.021 1.00 46.47 91 ARG A N 1
ATOM 681 C CA . ARG A 1 91 ? -0.223 12.289 0.509 1.00 46.47 91 ARG A CA 1
ATOM 682 C C . ARG A 1 91 ? -1.482 12.653 1.275 1.00 46.47 91 ARG A C 1
ATOM 684 O O . ARG A 1 91 ? -1.702 13.872 1.434 1.00 46.47 91 ARG A O 1
#

Organism: NCBI:txid1134687

Mean predicted aligned error: 4.94 Å